Protein AF-A0A925WQV5-F1 (afdb_monomer_lite)

Secondary structure (DSSP, 8-state):
-TTSHHHHHHHHHHHHH----HHHHH-HHHHHHHHHH-GGG-S-----HHHHHHHHTT-TT------SSEEP-----------TT--HHHHHHHHHHHHHHTSHHHHHHHHHTTPPPSS-BTTBSSHHHHHHTGGGT--SS--EEPPPPHHHHHHHHHHHHHHT---------

Structure (mmCIF, N/CA/C/O backbone):
data_AF-A0A925WQV5-F1
#
_entry.id   AF-A0A925WQV5-F1
#
loop_
_atom_site.group_PDB
_atom_site.id
_atom_site.type_symbol
_atom_site.label_atom_id
_atom_site.label_alt_id
_atom_site.label_comp_id
_atom_site.label_asym_id
_atom_site.label_entity_id
_atom_site.label_seq_id
_atom_site.pdbx_PDB_ins_code
_atom_site.Cartn_x
_atom_site.Cartn_y
_atom_site.Cartn_z
_atom_site.occupancy
_atom_site.B_iso_or_equiv
_atom_site.auth_seq_id
_atom_site.auth_comp_id
_atom_site.auth_asym_id
_atom_site.auth_atom_id
_atom_site.pdbx_PDB_model_num
ATOM 1 N N . VAL A 1 1 ? 18.256 -21.318 10.728 1.00 59.94 1 VAL A N 1
ATOM 2 C CA . VAL A 1 1 ? 17.008 -21.565 11.494 1.00 59.94 1 VAL A CA 1
ATOM 3 C C . VAL A 1 1 ? 15.805 -21.731 10.569 1.00 59.94 1 VAL A C 1
ATOM 5 O O . VAL A 1 1 ? 15.177 -22.771 10.662 1.00 59.94 1 VAL A O 1
ATOM 8 N N . ALA A 1 2 ? 15.532 -20.801 9.641 1.00 60.03 2 ALA A N 1
ATOM 9 C CA . ALA A 1 2 ? 14.406 -20.905 8.694 1.00 60.03 2 ALA A CA 1
ATOM 10 C C . ALA A 1 2 ? 14.463 -22.121 7.737 1.00 60.03 2 ALA A C 1
ATOM 12 O O . ALA A 1 2 ? 13.431 -22.643 7.337 1.00 60.03 2 ALA A O 1
ATOM 13 N N . GLU A 1 3 ? 15.658 -22.624 7.415 1.00 68.94 3 GLU A N 1
ATOM 14 C CA . GLU A 1 3 ? 15.822 -23.787 6.526 1.00 68.94 3 GLU A CA 1
ATOM 15 C C . GLU A 1 3 ? 15.801 -25.152 7.235 1.00 68.94 3 GLU A C 1
ATOM 17 O O . GLU A 1 3 ? 15.913 -26.183 6.571 1.00 68.94 3 GLU A O 1
ATOM 22 N N . SER A 1 4 ? 15.667 -25.186 8.566 1.00 81.50 4 SER A N 1
ATOM 23 C CA . SER A 1 4 ? 15.696 -26.447 9.313 1.00 81.50 4 SER A CA 1
ATOM 24 C C . SER A 1 4 ? 14.420 -27.265 9.102 1.00 81.50 4 SER A C 1
ATOM 26 O O . SER A 1 4 ? 13.321 -26.716 8.981 1.00 81.50 4 SER A O 1
ATOM 28 N N . ASP A 1 5 ? 14.545 -28.592 9.137 1.00 82.81 5 ASP A N 1
ATOM 29 C CA . ASP A 1 5 ? 13.391 -29.496 9.044 1.00 82.81 5 ASP A CA 1
ATOM 30 C C . ASP A 1 5 ? 12.378 -29.253 10.169 1.00 82.81 5 ASP A C 1
ATOM 32 O O . ASP A 1 5 ? 11.168 -29.314 9.945 1.00 82.81 5 ASP A O 1
ATOM 36 N N . GLY A 1 6 ? 12.865 -28.898 11.364 1.00 84.56 6 GLY A N 1
ATOM 37 C CA . GLY A 1 6 ? 12.023 -28.545 12.506 1.00 84.56 6 GLY A CA 1
ATOM 38 C C . GLY A 1 6 ? 11.147 -27.320 12.239 1.00 84.56 6 GLY A C 1
ATOM 39 O O . GLY A 1 6 ? 9.940 -27.372 12.467 1.00 84.56 6 GLY A O 1
ATOM 40 N N . PHE A 1 7 ? 11.717 -26.241 11.692 1.00 79.12 7 PHE A N 1
ATOM 41 C CA . PHE A 1 7 ? 10.950 -25.041 11.349 1.00 79.12 7 PHE A CA 1
ATOM 42 C C . PHE A 1 7 ? 9.952 -25.316 10.216 1.00 79.12 7 PHE A C 1
ATOM 44 O O . PHE A 1 7 ? 8.780 -24.959 10.322 1.00 79.12 7 PHE A O 1
ATOM 51 N N . LYS A 1 8 ? 10.376 -26.034 9.169 1.00 79.69 8 LYS A N 1
ATOM 52 C CA . LYS A 1 8 ? 9.501 -26.432 8.052 1.00 79.69 8 LYS A CA 1
ATOM 53 C C . LYS A 1 8 ? 8.336 -27.318 8.503 1.00 79.69 8 LYS A C 1
ATOM 55 O O . LYS A 1 8 ? 7.255 -27.234 7.924 1.00 79.69 8 LYS A O 1
ATOM 60 N N . SER A 1 9 ? 8.549 -28.184 9.494 1.00 83.00 9 SER A N 1
ATOM 61 C CA . SER A 1 9 ? 7.501 -29.025 10.085 1.00 83.00 9 SER A CA 1
ATOM 62 C C . SER A 1 9 ? 6.510 -28.196 10.907 1.00 83.00 9 SER A C 1
ATOM 64 O O . SER A 1 9 ? 5.305 -28.299 10.696 1.00 83.00 9 SER A O 1
ATOM 66 N N . PHE A 1 10 ? 7.014 -27.302 11.765 1.00 85.12 10 PHE A N 1
ATOM 67 C CA . PHE A 1 10 ? 6.186 -26.380 12.548 1.00 85.12 10 PHE A CA 1
ATOM 68 C C . PHE A 1 10 ? 5.283 -25.515 11.659 1.00 85.12 10 PHE A C 1
ATOM 70 O O . PHE A 1 10 ? 4.081 -25.423 11.887 1.00 85.12 10 PHE A O 1
ATOM 77 N N . VAL A 1 11 ? 5.851 -24.918 10.611 1.00 82.62 11 VAL A N 1
ATOM 78 C CA . VAL A 1 11 ? 5.109 -24.064 9.679 1.00 82.62 11 VAL A CA 1
ATOM 79 C C . VAL A 1 11 ? 4.045 -24.855 8.908 1.00 82.62 11 VAL A C 1
ATOM 81 O O . VAL A 1 11 ? 2.937 -24.358 8.715 1.00 82.62 11 VAL A O 1
ATOM 84 N N . ARG A 1 12 ? 4.346 -26.095 8.499 1.00 82.94 12 ARG A N 1
ATOM 85 C CA . ARG A 1 12 ? 3.361 -26.999 7.883 1.00 82.94 12 ARG A CA 1
ATOM 86 C C . ARG A 1 12 ? 2.196 -27.290 8.822 1.00 82.94 12 ARG A C 1
ATOM 88 O O . ARG A 1 12 ? 1.050 -27.118 8.419 1.00 82.94 12 ARG A O 1
ATOM 95 N N . ASP A 1 13 ? 2.489 -27.696 10.055 1.00 84.56 13 ASP A N 1
ATOM 96 C CA . ASP A 1 13 ? 1.472 -27.968 11.075 1.00 84.56 13 ASP A CA 1
ATOM 97 C C . ASP A 1 13 ? 0.595 -26.733 11.330 1.00 84.56 13 ASP A C 1
ATOM 99 O O . ASP A 1 13 ? -0.631 -26.828 11.269 1.00 84.56 13 ASP A O 1
ATOM 103 N N . LEU A 1 14 ?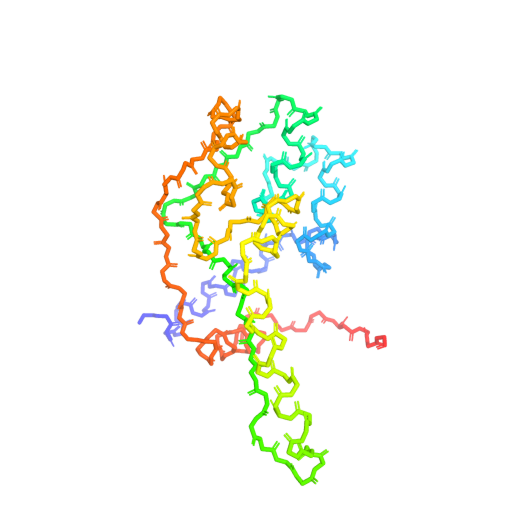 1.205 -25.554 11.492 1.00 83.12 14 LEU A N 1
ATOM 104 C CA . LEU A 1 14 ? 0.477 -24.293 11.622 1.00 83.12 14 LEU A CA 1
ATOM 105 C C . LEU A 1 14 ? -0.444 -24.046 10.420 1.00 83.12 14 LEU A C 1
ATOM 107 O O . LEU A 1 14 ? -1.623 -23.767 10.607 1.00 83.12 14 LEU A O 1
ATOM 111 N N . ASN A 1 15 ? 0.063 -24.195 9.194 1.00 80.69 15 ASN A N 1
ATOM 112 C CA . ASN A 1 15 ? -0.709 -23.957 7.976 1.00 80.69 15 ASN A CA 1
ATOM 113 C C . ASN A 1 15 ? -1.943 -24.872 7.866 1.00 80.69 15 ASN A C 1
ATOM 115 O O . ASN A 1 15 ? -2.982 -24.421 7.396 1.00 80.69 15 ASN A O 1
ATOM 119 N N . THR A 1 16 ? -1.878 -26.121 8.346 1.00 79.62 16 THR A N 1
ATOM 120 C CA . THR A 1 16 ? -3.061 -27.010 8.379 1.00 79.62 16 THR A CA 1
ATOM 121 C C . THR A 1 16 ? -4.154 -26.553 9.347 1.00 79.62 16 THR A C 1
ATOM 123 O O . THR A 1 16 ? -5.307 -26.952 9.202 1.00 79.62 16 THR A O 1
ATOM 126 N N . LYS A 1 17 ? -3.806 -25.706 10.319 1.00 82.31 17 LYS A N 1
ATOM 127 C CA . LYS A 1 17 ? -4.727 -25.155 11.322 1.00 82.31 17 LYS A CA 1
ATOM 128 C C . LYS A 1 17 ? -5.297 -23.798 10.908 1.00 82.31 17 LYS A C 1
ATOM 130 O O . LYS A 1 17 ? -6.223 -23.311 11.551 1.00 82.31 17 LYS A O 1
ATOM 135 N N . LEU A 1 18 ? -4.764 -23.186 9.847 1.00 80.06 18 LEU A N 1
ATOM 136 C CA . LEU A 1 18 ? -5.262 -21.921 9.315 1.00 80.06 18 LEU A CA 1
ATOM 137 C C . LEU A 1 18 ? -6.479 -22.165 8.419 1.00 80.06 18 LEU A C 1
ATOM 139 O O . LEU A 1 18 ? -6.404 -22.848 7.396 1.00 80.06 18 LEU A O 1
ATOM 143 N N . VAL A 1 19 ? -7.606 -21.555 8.781 1.00 77.56 19 VAL A N 1
ATOM 144 C CA . VAL A 1 19 ? -8.801 -21.523 7.936 1.00 77.56 19 VAL A CA 1
ATOM 145 C C . VAL A 1 19 ? -8.753 -20.260 7.088 1.00 77.56 19 VAL A C 1
ATOM 147 O O . VAL A 1 19 ? -8.958 -19.153 7.574 1.00 77.56 19 VAL A O 1
ATOM 150 N N . TYR A 1 20 ? -8.476 -20.437 5.800 1.00 76.38 20 TYR A N 1
ATOM 151 C CA . TYR A 1 20 ? -8.503 -19.343 4.834 1.00 76.38 20 TYR A CA 1
ATOM 152 C C . TYR A 1 20 ? -9.918 -19.142 4.305 1.00 76.38 20 TYR A C 1
ATOM 154 O O . TYR A 1 20 ? -10.404 -19.990 3.549 1.00 76.38 20 TYR A O 1
ATOM 162 N N . ASP A 1 21 ? -10.538 -18.018 4.660 1.00 82.12 21 ASP A N 1
ATOM 163 C CA . ASP A 1 21 ? -11.787 -17.562 4.051 1.00 82.12 21 ASP A CA 1
ATOM 164 C C . ASP A 1 21 ? -11.601 -17.311 2.544 1.00 82.12 21 ASP A C 1
ATOM 166 O O . ASP A 1 21 ? -10.526 -16.911 2.093 1.00 82.12 21 ASP A O 1
ATOM 170 N N . GLU A 1 22 ? -12.641 -17.533 1.748 1.00 85.69 22 GLU A N 1
ATOM 171 C CA . GLU A 1 22 ? -12.571 -17.482 0.284 1.00 85.69 22 GLU A CA 1
ATOM 172 C C . GLU A 1 22 ? -12.067 -16.129 -0.270 1.00 85.69 22 GLU A C 1
ATOM 174 O O . GLU A 1 22 ? -11.188 -16.137 -1.134 1.00 85.69 22 GLU A O 1
ATOM 179 N N . PRO A 1 23 ? -12.504 -14.957 0.238 1.00 86.81 23 PRO A N 1
ATOM 180 C CA . PRO A 1 23 ? -11.955 -13.664 -0.168 1.00 86.81 23 PRO A CA 1
ATOM 181 C C . PRO A 1 23 ? -10.451 -13.539 0.105 1.00 86.81 23 PRO A C 1
ATOM 183 O O . PRO A 1 23 ? -9.720 -13.012 -0.731 1.00 86.81 23 PRO A O 1
ATOM 186 N N . SER A 1 24 ? -9.958 -14.089 1.224 1.00 82.31 24 SER A N 1
ATOM 187 C CA . SER A 1 24 ? -8.526 -14.051 1.563 1.00 82.31 24 SER A CA 1
ATOM 188 C C . SER A 1 24 ? -7.658 -14.823 0.561 1.00 82.31 24 SER A C 1
ATOM 190 O O . SER A 1 24 ? -6.502 -14.468 0.345 1.00 82.31 24 SER A O 1
ATOM 192 N N . ARG A 1 25 ? -8.228 -15.837 -0.107 1.00 81.88 25 ARG A N 1
ATOM 193 C CA . ARG A 1 25 ? -7.546 -16.632 -1.142 1.00 81.88 25 ARG A CA 1
ATOM 194 C C . ARG A 1 25 ? -7.469 -15.923 -2.491 1.00 81.88 25 ARG A C 1
ATOM 196 O O . ARG A 1 25 ? -6.573 -16.228 -3.272 1.00 81.88 25 ARG A O 1
ATOM 203 N N . LYS A 1 26 ? -8.395 -15.000 -2.768 1.00 82.50 26 LYS A N 1
ATOM 204 C CA . LYS A 1 26 ? -8.452 -14.232 -4.024 1.00 82.50 26 LYS A CA 1
ATOM 205 C C . LYS A 1 26 ? -7.583 -12.975 -3.997 1.00 82.50 26 LYS A C 1
ATOM 207 O O . LYS A 1 26 ? -7.190 -12.479 -5.048 1.00 82.50 26 LYS A O 1
ATOM 212 N N . GLY A 1 27 ? -7.226 -12.504 -2.803 1.00 82.25 27 GLY A N 1
ATOM 213 C CA . GLY A 1 27 ? -6.259 -11.431 -2.592 1.00 82.25 27 GLY A CA 1
ATOM 214 C C . GLY A 1 27 ? -6.781 -10.318 -1.688 1.00 82.25 27 GLY A C 1
ATOM 215 O O . GLY A 1 27 ? -7.938 -10.306 -1.267 1.00 82.25 27 GLY A O 1
ATOM 216 N N . SER A 1 28 ? -5.911 -9.348 -1.395 1.00 84.12 28 SER A N 1
ATOM 217 C CA . SER A 1 28 ? -6.200 -8.265 -0.442 1.00 84.12 28 SER A CA 1
ATOM 218 C C . SER A 1 28 ? -7.391 -7.396 -0.856 1.00 84.12 28 SER A C 1
ATOM 220 O O . SER A 1 28 ? -8.155 -6.965 0.002 1.00 84.12 28 SER A O 1
ATOM 222 N N . SER A 1 29 ? -7.602 -7.164 -2.157 1.00 87.81 29 SER A N 1
ATOM 223 C CA . SER A 1 29 ? -8.736 -6.367 -2.643 1.00 87.81 29 SER A CA 1
ATOM 224 C C . SER A 1 29 ? -10.090 -7.034 -2.395 1.00 87.81 29 SER A C 1
ATOM 226 O O . SER A 1 29 ? -11.045 -6.341 -2.047 1.00 87.81 29 SER A O 1
ATOM 228 N N . ASP A 1 30 ? -10.191 -8.353 -2.558 1.00 90.50 30 ASP A N 1
ATOM 229 C CA . ASP A 1 30 ? -11.444 -9.073 -2.314 1.00 90.50 30 ASP A CA 1
ATOM 230 C C . ASP A 1 30 ? -11.696 -9.260 -0.820 1.00 90.50 30 ASP A C 1
ATOM 232 O O . ASP A 1 30 ? -12.827 -9.072 -0.373 1.00 90.50 30 ASP A O 1
ATOM 236 N N . LEU A 1 31 ? -10.645 -9.523 -0.033 1.00 92.31 31 LEU A N 1
ATOM 237 C CA . LEU A 1 31 ? -10.731 -9.506 1.428 1.00 92.31 31 LEU A CA 1
ATOM 238 C C . LEU A 1 31 ? -11.226 -8.150 1.949 1.00 92.31 31 LEU A C 1
ATOM 240 O O . LEU A 1 31 ? -12.130 -8.105 2.777 1.00 92.31 31 LEU A O 1
ATOM 244 N N . PHE A 1 32 ? -10.694 -7.046 1.421 1.00 94.56 32 PHE A N 1
ATOM 245 C CA . PHE A 1 32 ? -11.131 -5.699 1.781 1.00 94.56 32 PHE A CA 1
ATOM 246 C C . PHE A 1 32 ? -12.607 -5.445 1.441 1.00 94.56 32 PHE A C 1
ATOM 248 O O . PHE A 1 32 ? -13.348 -4.926 2.272 1.00 94.56 32 PHE A O 1
ATOM 255 N N . LYS A 1 33 ? -13.070 -5.845 0.248 1.00 93.94 33 LYS A N 1
ATOM 256 C CA . LYS A 1 33 ? -14.491 -5.720 -0.125 1.00 93.94 33 LYS A CA 1
ATOM 257 C C . LYS A 1 33 ? -15.396 -6.551 0.784 1.00 93.94 33 LYS A C 1
ATOM 259 O O . LYS A 1 33 ? -16.449 -6.065 1.182 1.00 93.94 33 LYS A O 1
ATOM 264 N N . ALA A 1 34 ? -14.990 -7.779 1.107 1.00 93.69 34 ALA A N 1
ATOM 265 C CA . ALA A 1 34 ? -15.741 -8.653 2.001 1.00 93.69 34 ALA A CA 1
ATOM 266 C C . ALA A 1 34 ? -15.823 -8.073 3.420 1.00 93.69 34 ALA A C 1
ATOM 268 O O . ALA A 1 34 ? -16.902 -8.052 4.003 1.00 93.69 34 ALA A O 1
ATOM 269 N N . PHE A 1 35 ? -14.716 -7.523 3.926 1.00 93.94 35 PHE A N 1
ATOM 270 C CA . PHE A 1 35 ? -14.678 -6.820 5.206 1.00 93.94 35 PHE A CA 1
ATOM 271 C C . PHE A 1 35 ? -15.635 -5.628 5.242 1.00 93.94 35 PHE A C 1
ATOM 273 O O . PHE A 1 35 ? -16.393 -5.483 6.189 1.00 93.94 35 PHE A O 1
ATOM 280 N N . LEU A 1 36 ? -15.654 -4.792 4.201 1.00 93.31 36 LEU A N 1
ATOM 281 C CA . LEU A 1 36 ? -16.574 -3.651 4.161 1.00 93.31 36 LEU A CA 1
ATOM 282 C C . LEU A 1 36 ? -18.048 -4.057 4.048 1.00 93.31 36 LEU A C 1
ATOM 284 O O . LEU A 1 36 ? -18.914 -3.287 4.458 1.00 93.31 36 LEU A O 1
ATOM 288 N N . ALA A 1 37 ? -18.339 -5.226 3.475 1.00 93.44 37 ALA A N 1
ATOM 289 C CA . ALA A 1 37 ? -19.700 -5.739 3.372 1.00 93.44 37 ALA A CA 1
ATOM 290 C C . ALA A 1 37 ? -20.222 -6.289 4.711 1.00 93.44 37 ALA A C 1
ATOM 292 O O . ALA A 1 37 ? -21.414 -6.168 4.984 1.00 93.44 37 ALA A O 1
ATOM 293 N N . ASP A 1 38 ? -19.345 -6.874 5.531 1.00 91.62 38 ASP A N 1
ATOM 294 C CA . ASP A 1 38 ? -19.676 -7.399 6.859 1.00 91.62 38 ASP A CA 1
ATOM 295 C C . ASP A 1 38 ? -18.467 -7.295 7.814 1.00 91.62 38 ASP A C 1
ATOM 297 O O . ASP A 1 38 ? -17.706 -8.258 7.967 1.00 91.62 38 ASP A O 1
ATOM 301 N N . PRO A 1 39 ? -18.263 -6.132 8.467 1.00 87.44 39 PRO A N 1
ATOM 302 C CA . PRO A 1 39 ? -17.120 -5.927 9.355 1.00 87.44 39 PRO A CA 1
ATOM 303 C C . PRO A 1 39 ? -17.123 -6.858 10.571 1.00 87.44 39 PRO A C 1
ATOM 305 O O . PRO A 1 39 ? -16.060 -7.233 11.049 1.00 87.44 39 PRO A O 1
ATOM 308 N N . ASN A 1 40 ? -18.300 -7.284 11.044 1.00 88.12 40 ASN A N 1
ATOM 309 C CA . ASN A 1 40 ? -18.432 -8.147 12.226 1.00 88.12 40 ASN A CA 1
ATOM 310 C C . ASN A 1 40 ? -17.902 -9.566 11.992 1.00 88.12 40 ASN A C 1
ATOM 312 O O . ASN A 1 40 ? -17.693 -10.316 12.944 1.00 88.12 40 ASN A O 1
ATOM 316 N N . ARG A 1 41 ? -17.703 -9.953 10.729 1.00 88.38 41 ARG A N 1
ATOM 317 C CA . ARG A 1 41 ? -17.161 -11.259 10.360 1.00 88.38 41 ARG A CA 1
ATOM 318 C C . ARG A 1 41 ? -15.660 -11.386 10.632 1.00 88.38 41 ARG A C 1
ATOM 320 O O . ARG A 1 41 ? -15.161 -12.509 10.71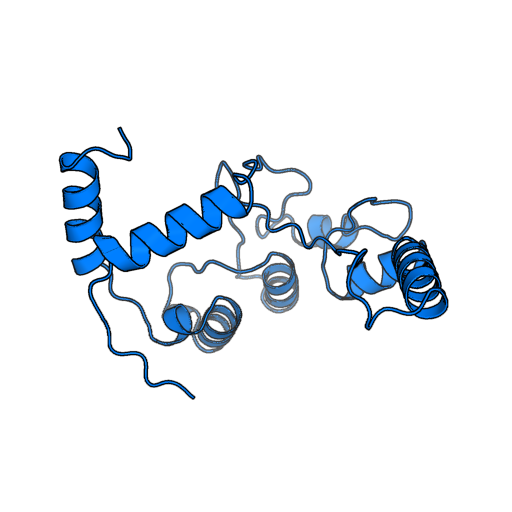2 1.00 88.38 41 ARG A O 1
ATOM 327 N N . TYR A 1 42 ? -14.942 -10.271 10.741 1.00 88.31 42 TYR A N 1
ATOM 328 C CA . TYR A 1 42 ? -13.489 -10.259 10.866 1.00 88.31 42 TYR A CA 1
ATOM 329 C C . TYR A 1 42 ? -13.064 -9.364 12.030 1.00 88.31 42 TYR A C 1
ATOM 331 O O . TYR A 1 42 ? -13.428 -8.194 12.069 1.00 88.31 42 TYR A O 1
ATOM 339 N N . ASP A 1 43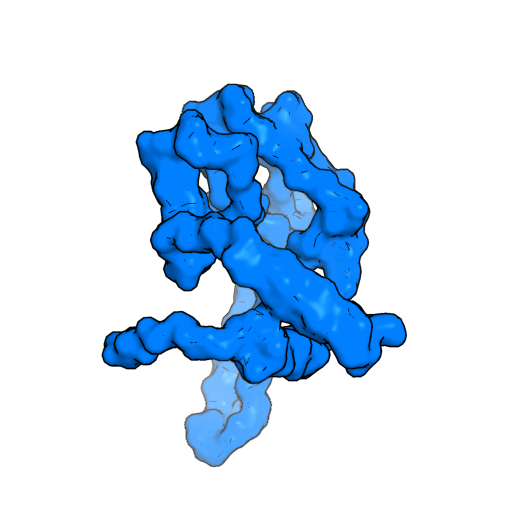 ? -12.213 -9.866 12.925 1.00 88.00 43 ASP A N 1
ATOM 340 C CA . ASP A 1 43 ? -11.620 -9.021 13.972 1.00 88.00 43 ASP A CA 1
ATOM 341 C C . ASP A 1 43 ? -10.671 -7.967 13.372 1.00 88.00 43 ASP A C 1
ATOM 343 O O . ASP A 1 43 ? -10.627 -6.816 13.802 1.00 88.00 43 ASP A O 1
ATOM 347 N N . PHE A 1 44 ? -9.895 -8.369 12.362 1.00 91.00 44 PHE A N 1
ATOM 348 C CA . PHE A 1 44 ? -9.014 -7.504 11.583 1.00 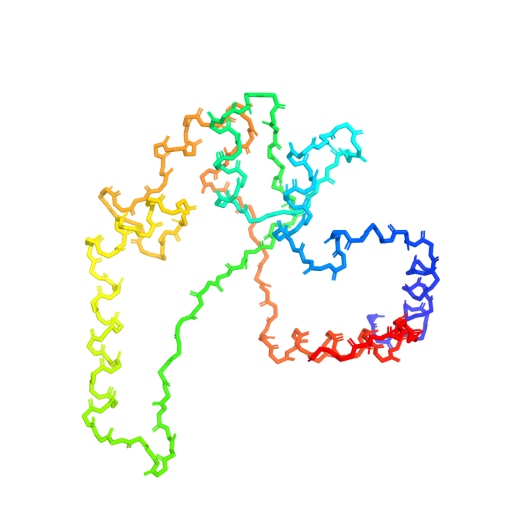91.00 44 PHE A CA 1
ATOM 349 C C . PHE A 1 44 ? -8.716 -8.129 10.217 1.00 91.00 44 PHE A C 1
ATOM 351 O O . PHE A 1 44 ? -8.810 -9.342 10.025 1.00 91.00 44 PHE A O 1
ATOM 358 N N . ILE A 1 45 ? -8.297 -7.293 9.268 1.00 92.81 45 ILE A N 1
ATOM 359 C CA . ILE A 1 45 ? -7.799 -7.720 7.958 1.00 92.81 45 ILE A CA 1
ATOM 360 C C . ILE A 1 45 ? -6.484 -7.017 7.629 1.00 92.81 45 ILE A C 1
ATOM 362 O O . ILE A 1 45 ? -6.169 -5.963 8.180 1.00 92.81 45 ILE A O 1
ATOM 366 N N . THR A 1 46 ? -5.733 -7.570 6.679 1.00 90.81 46 THR A N 1
ATOM 367 C CA . THR A 1 46 ? -4.634 -6.854 6.029 1.00 90.81 46 THR A CA 1
ATOM 368 C C . THR A 1 46 ? -5.139 -6.193 4.748 1.00 90.81 46 THR A C 1
ATOM 370 O O . THR A 1 46 ? -5.866 -6.791 3.955 1.00 90.81 46 THR A O 1
ATOM 373 N N . THR A 1 47 ? -4.767 -4.934 4.533 1.00 92.50 47 THR A N 1
ATOM 374 C CA . THR A 1 47 ? -5.115 -4.172 3.327 1.00 92.50 47 THR A CA 1
ATOM 375 C C . THR A 1 47 ? -4.048 -3.115 3.050 1.00 92.50 47 THR A C 1
ATOM 377 O O . THR A 1 47 ? -3.234 -2.800 3.917 1.00 92.50 47 THR A O 1
ATOM 380 N N . TYR A 1 48 ? -4.050 -2.560 1.840 1.00 92.56 48 TYR A N 1
ATOM 381 C CA . TYR A 1 48 ? -3.234 -1.395 1.510 1.00 92.56 48 TYR A CA 1
ATOM 382 C C . TYR A 1 48 ? -3.735 -0.145 2.247 1.00 92.56 48 TYR A C 1
ATOM 384 O O . TYR A 1 48 ? -4.942 0.045 2.414 1.00 92.56 48 TYR A O 1
ATOM 392 N N . GLU A 1 49 ? -2.807 0.736 2.631 1.00 93.06 49 GLU A N 1
ATOM 393 C CA . GLU A 1 49 ? -3.114 1.993 3.329 1.00 93.06 49 GLU A CA 1
ATOM 394 C C . GLU A 1 49 ? -4.092 2.868 2.530 1.00 93.06 49 GLU A C 1
ATOM 396 O O . GLU A 1 49 ? -5.021 3.424 3.105 1.00 93.06 49 GLU A O 1
ATOM 401 N N . SER A 1 50 ? -3.961 2.913 1.201 1.00 93.62 50 SER A N 1
ATOM 402 C CA . SER A 1 50 ? -4.860 3.675 0.324 1.00 93.62 50 SER A CA 1
ATOM 403 C C . SER A 1 50 ? -6.328 3.252 0.462 1.00 93.62 50 SER A C 1
ATOM 405 O O . SER A 1 50 ? -7.221 4.097 0.567 1.00 93.62 50 SER A O 1
ATOM 407 N N . ASN A 1 51 ? -6.582 1.942 0.535 1.00 95.00 51 ASN A N 1
ATOM 408 C CA . ASN A 1 51 ? -7.910 1.384 0.784 1.00 95.00 51 ASN A CA 1
ATOM 409 C C . ASN A 1 51 ? -8.389 1.695 2.206 1.00 95.00 51 ASN A C 1
ATOM 411 O O . ASN A 1 51 ? -9.549 2.062 2.394 1.00 95.00 51 ASN A O 1
ATOM 415 N N . ALA A 1 52 ? -7.502 1.570 3.197 1.00 94.94 52 ALA A N 1
ATOM 416 C CA . ALA A 1 52 ? -7.830 1.851 4.589 1.00 94.94 52 ALA A CA 1
ATOM 417 C C . ALA A 1 52 ? -8.224 3.321 4.799 1.00 94.94 52 ALA A C 1
ATOM 419 O O . ALA A 1 52 ? -9.251 3.575 5.419 1.00 94.94 52 ALA A O 1
ATOM 420 N N . ILE A 1 53 ? -7.474 4.277 4.230 1.00 95.69 53 ILE A N 1
ATOM 421 C CA . ILE A 1 53 ? -7.810 5.712 4.263 1.00 95.69 53 ILE A CA 1
ATOM 422 C C . ILE A 1 53 ? -9.209 5.918 3.669 1.00 95.69 53 ILE A C 1
ATOM 424 O O . ILE A 1 53 ? -10.070 6.514 4.307 1.00 95.69 53 ILE A O 1
ATOM 428 N N . GLY A 1 54 ? -9.475 5.362 2.481 1.00 95.06 54 GLY A N 1
ATOM 429 C CA . GLY A 1 54 ? -10.770 5.530 1.814 1.00 95.06 54 GLY A CA 1
ATOM 430 C C . GLY A 1 54 ? -11.960 4.905 2.553 1.00 95.06 54 GLY A C 1
ATOM 431 O O . GLY A 1 54 ? -13.091 5.363 2.381 1.00 95.06 54 GLY A O 1
ATOM 432 N N . ALA A 1 55 ? -11.727 3.866 3.359 1.00 95.19 55 ALA A N 1
ATOM 433 C CA . ALA A 1 55 ? -12.739 3.284 4.237 1.00 95.19 55 ALA A CA 1
ATOM 434 C C . ALA A 1 55 ? -12.937 4.115 5.512 1.00 95.19 55 ALA A C 1
ATOM 436 O O . ALA A 1 55 ? -14.073 4.412 5.876 1.00 95.19 55 ALA A O 1
ATOM 437 N N . ALA A 1 56 ? -11.844 4.527 6.154 1.00 95.25 56 ALA A N 1
ATOM 438 C CA . ALA A 1 56 ? -11.839 5.312 7.384 1.00 95.25 56 ALA A CA 1
ATOM 439 C C . ALA A 1 56 ? -12.496 6.691 7.208 1.00 95.25 56 ALA A C 1
ATOM 441 O O . ALA A 1 56 ? -13.247 7.121 8.078 1.00 95.25 56 ALA A O 1
ATOM 442 N N . GLU A 1 57 ? -12.311 7.331 6.047 1.00 94.69 57 GLU A N 1
ATOM 443 C CA . GLU A 1 57 ? -13.003 8.576 5.666 1.00 94.69 57 GLU A CA 1
ATOM 444 C C . GLU A 1 57 ? -14.536 8.447 5.686 1.00 94.69 57 GLU A C 1
ATOM 446 O O . GLU A 1 57 ? -15.240 9.442 5.848 1.00 94.69 57 GLU A O 1
ATOM 451 N N . LYS A 1 58 ? -15.063 7.233 5.490 1.00 94.38 58 LYS A N 1
ATOM 452 C CA . LYS A 1 58 ? -16.506 6.950 5.418 1.00 94.38 58 LYS A CA 1
ATOM 453 C C . LYS A 1 58 ? -17.055 6.323 6.691 1.00 94.38 58 LYS A C 1
ATOM 455 O O . LYS A 1 58 ? -18.259 6.394 6.920 1.00 94.38 58 LYS A O 1
ATOM 460 N N . ASN A 1 59 ? -16.198 5.684 7.482 1.00 93.38 59 ASN A N 1
ATOM 461 C CA . ASN A 1 59 ? -16.573 5.026 8.719 1.00 93.38 59 ASN A CA 1
ATOM 462 C C . ASN A 1 59 ? -15.573 5.384 9.837 1.00 93.38 59 ASN A C 1
ATOM 464 O O . ASN A 1 59 ? -14.465 4.836 9.855 1.00 93.38 59 ASN A O 1
ATOM 468 N N . PRO A 1 60 ? -15.961 6.261 10.785 1.00 92.25 60 PRO A N 1
ATOM 469 C CA . PRO A 1 60 ? -15.092 6.696 11.876 1.00 92.25 60 PRO A CA 1
ATOM 470 C C . PRO A 1 60 ? -14.816 5.604 12.923 1.00 92.25 60 PRO A C 1
ATOM 472 O O . PRO A 1 60 ? -13.922 5.779 13.746 1.00 92.25 60 PRO A O 1
ATOM 475 N N . GLU A 1 61 ? -15.553 4.489 12.908 1.00 92.00 61 GLU A N 1
ATOM 476 C CA . GLU A 1 61 ? -15.355 3.368 13.840 1.00 92.00 61 GLU A CA 1
ATOM 477 C C . GLU A 1 61 ? -14.223 2.430 13.404 1.00 92.00 61 GLU A C 1
ATOM 479 O O . GLU A 1 61 ? -13.762 1.600 14.187 1.00 92.00 61 GLU A O 1
ATOM 484 N N . LEU A 1 62 ? -13.751 2.554 12.160 1.00 93.56 62 LEU A N 1
ATOM 485 C CA . LEU A 1 62 ? -12.618 1.772 11.684 1.00 93.56 62 LEU A CA 1
ATOM 486 C C . LEU A 1 62 ? -11.313 2.320 12.251 1.00 93.56 62 LEU A C 1
ATOM 488 O O . LEU A 1 62 ? -11.065 3.526 12.214 1.00 93.56 62 LEU A O 1
ATOM 492 N N . ALA A 1 63 ? -10.452 1.408 12.692 1.00 95.06 63 ALA A N 1
ATOM 493 C CA . ALA A 1 63 ? -9.101 1.702 13.136 1.00 95.06 63 ALA A CA 1
ATOM 494 C C . ALA A 1 63 ? -8.069 1.040 12.217 1.00 95.06 63 ALA A C 1
ATOM 496 O O . ALA A 1 63 ? -8.296 -0.032 11.655 1.00 95.06 63 ALA A O 1
ATOM 497 N N . VAL A 1 64 ? -6.907 1.676 12.101 1.00 95.62 64 VAL A N 1
ATOM 498 C CA . VAL A 1 64 ? -5.721 1.139 11.445 1.00 95.62 64 VAL A CA 1
ATOM 499 C C . VAL A 1 64 ? -4.650 0.869 12.484 1.00 95.62 64 VAL A C 1
ATOM 501 O O . VAL A 1 64 ? -4.359 1.693 13.350 1.00 95.62 64 VAL A O 1
ATOM 504 N N . ILE A 1 65 ? -4.036 -0.301 12.361 1.00 94.44 65 ILE A N 1
ATOM 505 C CA . ILE A 1 65 ? -2.896 -0.716 13.165 1.00 94.44 65 ILE A CA 1
ATOM 506 C C . ILE A 1 65 ? -1.712 -0.864 12.214 1.00 94.44 65 ILE A C 1
ATOM 508 O O . ILE A 1 65 ? -1.807 -1.578 11.219 1.00 94.44 65 ILE A O 1
ATOM 512 N N . TYR A 1 66 ? -0.601 -0.205 12.542 1.00 93.38 66 TYR A N 1
ATOM 513 C CA . TYR A 1 66 ? 0.698 -0.404 11.898 1.00 93.38 66 TYR A CA 1
ATOM 514 C C . TYR A 1 66 ? 1.498 -1.379 12.768 1.00 93.38 66 TYR A C 1
ATOM 516 O O . TYR A 1 66 ? 1.961 -0.979 13.841 1.00 93.38 66 TYR A O 1
ATOM 524 N N . PRO A 1 67 ? 1.645 -2.661 12.378 1.00 90.31 67 PRO A N 1
ATOM 525 C CA . PRO A 1 67 ? 2.496 -3.592 13.109 1.00 90.31 67 PRO A CA 1
ATOM 526 C C . PRO A 1 67 ? 3.933 -3.066 13.163 1.00 90.31 67 PRO A C 1
ATOM 528 O O . PRO A 1 67 ? 4.371 -2.358 12.258 1.00 90.31 67 PRO A O 1
ATOM 531 N N . MET A 1 68 ? 4.690 -3.416 14.202 1.00 87.50 68 MET A N 1
ATOM 532 C CA . MET A 1 68 ? 6.114 -3.082 14.278 1.00 87.50 68 MET A CA 1
ATOM 533 C C . MET A 1 68 ? 6.958 -4.343 14.026 1.00 87.50 68 MET A C 1
ATOM 535 O O . MET A 1 68 ? 7.002 -5.203 14.908 1.00 87.50 68 MET A O 1
ATOM 539 N N . PRO A 1 69 ? 7.632 -4.475 12.866 1.00 87.88 69 PRO A N 1
ATOM 540 C CA . PRO A 1 69 ? 7.657 -3.534 11.741 1.00 87.88 69 PRO A CA 1
ATOM 541 C C . PRO A 1 69 ? 6.487 -3.720 10.750 1.00 87.88 69 PRO A C 1
ATOM 543 O O . PRO A 1 69 ? 5.916 -4.804 10.622 1.00 87.88 69 PRO A O 1
ATOM 546 N N . THR A 1 70 ? 6.152 -2.657 10.016 1.00 89.44 70 THR A N 1
ATOM 547 C CA . THR A 1 70 ? 5.125 -2.634 8.966 1.00 89.44 70 THR A CA 1
ATOM 548 C C . THR A 1 70 ? 5.760 -2.981 7.624 1.00 89.44 70 THR A C 1
ATOM 550 O O . THR A 1 70 ? 6.762 -2.385 7.229 1.00 89.44 70 THR A O 1
ATOM 553 N N . ALA A 1 71 ? 5.167 -3.923 6.893 1.00 86.12 71 ALA A N 1
ATOM 554 C CA . ALA A 1 71 ? 5.582 -4.225 5.527 1.00 86.12 71 ALA A CA 1
ATOM 555 C C . ALA A 1 71 ? 5.146 -3.103 4.575 1.00 86.12 71 ALA A C 1
ATOM 557 O O . ALA A 1 71 ? 3.955 -2.810 4.461 1.00 86.12 71 ALA A O 1
ATOM 558 N N . VAL A 1 72 ? 6.106 -2.492 3.879 1.00 83.25 72 VAL A N 1
ATOM 559 C CA . VAL A 1 72 ? 5.839 -1.452 2.879 1.00 83.25 72 VAL A CA 1
ATOM 560 C C . VAL A 1 72 ? 5.865 -2.079 1.492 1.00 83.25 72 VAL A C 1
ATOM 562 O O . VAL A 1 72 ? 6.876 -2.629 1.067 1.00 83.25 72 VAL A O 1
ATOM 565 N N . ALA A 1 73 ? 4.739 -2.005 0.786 1.00 78.75 73 ALA A N 1
ATOM 566 C CA . ALA A 1 73 ? 4.649 -2.427 -0.606 1.00 78.75 73 ALA A CA 1
ATOM 567 C C . ALA A 1 73 ? 4.946 -1.236 -1.524 1.00 78.75 73 ALA A C 1
ATOM 569 O O . ALA A 1 73 ? 4.036 -0.496 -1.906 1.00 78.75 73 ALA A O 1
ATOM 570 N N . GLU A 1 74 ? 6.219 -1.044 -1.862 1.00 77.31 74 GLU A N 1
ATOM 571 C CA . GLU A 1 74 ? 6.626 -0.031 -2.835 1.00 77.31 74 GLU A CA 1
ATOM 572 C C . GLU A 1 74 ? 6.260 -0.470 -4.258 1.00 77.31 74 GLU A C 1
ATOM 574 O O . GLU A 1 74 ? 6.518 -1.602 -4.673 1.00 77.31 74 GLU A O 1
ATOM 579 N N . GLN A 1 75 ? 5.635 0.435 -5.011 1.00 76.62 75 GLN A N 1
ATOM 580 C CA . GLN A 1 75 ? 5.278 0.211 -6.409 1.00 76.62 75 GLN A CA 1
ATOM 581 C C . GLN A 1 75 ? 6.379 0.805 -7.288 1.00 76.62 75 GLN A C 1
ATOM 583 O O . GLN A 1 75 ? 6.419 2.013 -7.519 1.00 76.62 75 GLN A O 1
ATOM 588 N N . SER A 1 76 ? 7.304 -0.038 -7.744 1.00 74.75 76 SER A N 1
ATOM 589 C CA . SER A 1 76 ? 8.374 0.372 -8.656 1.00 74.75 76 SER A CA 1
ATOM 590 C C . SER A 1 76 ? 7.910 0.310 -10.111 1.00 74.75 76 SER A C 1
ATOM 592 O O . SER A 1 76 ? 7.149 -0.577 -10.496 1.00 74.75 76 SER A O 1
ATOM 594 N N . VAL A 1 77 ? 8.422 1.217 -10.944 1.00 81.12 77 VAL A N 1
ATOM 595 C CA . VAL A 1 77 ? 8.260 1.150 -12.403 1.00 81.12 77 VAL A CA 1
ATOM 596 C C . VAL A 1 77 ? 9.584 0.718 -13.024 1.00 81.12 77 VAL A C 1
ATOM 598 O O . VAL A 1 77 ? 10.646 1.179 -12.608 1.00 81.12 77 VAL A O 1
ATOM 601 N N . VAL A 1 78 ? 9.530 -0.170 -14.017 1.00 82.25 78 VAL A N 1
ATOM 602 C CA . VAL A 1 78 ? 10.713 -0.669 -14.730 1.00 82.25 78 VAL A CA 1
ATOM 603 C C . VAL A 1 78 ? 10.691 -0.229 -16.190 1.00 82.25 78 VAL A C 1
ATOM 605 O O . VAL A 1 78 ? 9.646 -0.251 -16.838 1.00 82.25 78 VAL A O 1
ATOM 608 N N . LEU A 1 79 ? 11.858 0.144 -16.720 1.00 86.44 79 LEU A N 1
ATOM 609 C CA . LEU A 1 79 ? 12.054 0.334 -18.156 1.00 86.44 79 LEU A CA 1
ATOM 610 C C . LEU A 1 79 ? 12.623 -0.933 -18.771 1.00 86.44 79 LEU A C 1
ATOM 612 O O . LEU A 1 79 ? 13.653 -1.447 -18.334 1.00 86.44 79 LEU A O 1
ATOM 616 N N . LEU A 1 80 ? 11.979 -1.400 -19.834 1.00 85.50 80 LEU A N 1
ATOM 617 C CA . LEU A 1 80 ? 12.487 -2.510 -20.623 1.00 85.50 80 LEU A CA 1
ATOM 618 C C . LEU A 1 80 ? 13.640 -2.009 -21.500 1.00 85.50 80 LEU A C 1
ATOM 620 O O . LEU A 1 80 ? 13.474 -1.095 -22.306 1.00 85.50 80 LEU A O 1
ATOM 624 N N . SER A 1 81 ? 14.827 -2.590 -21.323 1.00 75.94 81 SER A N 1
ATOM 625 C CA . SER A 1 81 ? 16.056 -2.133 -21.986 1.00 75.94 81 SER A CA 1
ATOM 626 C C . SER A 1 81 ? 16.482 -2.992 -23.185 1.00 75.94 81 SER A C 1
ATOM 628 O O . SER A 1 81 ? 17.253 -2.517 -24.027 1.00 75.94 81 SER A O 1
ATOM 630 N N . GLY A 1 82 ? 15.962 -4.218 -23.318 1.00 77.06 82 GLY A N 1
ATOM 631 C CA . GLY A 1 82 ? 16.438 -5.213 -24.287 1.00 77.06 82 GLY A CA 1
ATOM 632 C C . GLY A 1 82 ? 15.335 -5.981 -25.018 1.00 77.06 82 GLY A C 1
ATOM 633 O O . GLY A 1 82 ? 14.207 -6.072 -24.544 1.00 77.06 82 GLY A O 1
ATOM 634 N N . GLY A 1 83 ? 15.700 -6.550 -26.168 1.00 81.38 83 GLY A N 1
ATOM 635 C CA . GLY A 1 83 ? 14.818 -7.275 -27.083 1.00 81.38 83 GLY A CA 1
ATOM 636 C C . GLY A 1 83 ? 14.769 -6.612 -28.459 1.00 81.38 83 GLY A C 1
ATOM 637 O O . GLY A 1 83 ? 14.604 -5.397 -28.551 1.00 81.38 83 GLY A O 1
ATOM 638 N N . ASP A 1 84 ? 14.881 -7.411 -29.521 1.00 88.25 84 ASP A N 1
ATOM 639 C CA . ASP A 1 84 ? 14.894 -6.930 -30.918 1.00 88.25 84 ASP A CA 1
ATOM 640 C C . ASP A 1 84 ? 13.565 -6.280 -31.347 1.00 88.25 84 ASP A C 1
ATOM 642 O O . ASP A 1 84 ? 13.476 -5.624 -32.380 1.00 88.25 84 ASP A O 1
ATOM 646 N N . TRP A 1 85 ? 12.523 -6.454 -30.534 1.00 91.25 85 TRP A N 1
ATOM 647 C CA . TRP A 1 85 ? 11.187 -5.900 -30.724 1.00 91.25 85 TRP A CA 1
ATOM 648 C C . TRP A 1 85 ? 11.014 -4.483 -30.147 1.00 91.25 85 TRP A C 1
ATOM 650 O O . TRP A 1 85 ? 9.988 -3.860 -30.407 1.00 91.25 85 TRP A O 1
ATOM 660 N N . LEU A 1 86 ? 11.981 -3.968 -29.371 1.00 93.12 86 LEU A N 1
ATOM 661 C CA . LEU A 1 86 ? 11.944 -2.608 -28.816 1.00 93.12 86 LEU A CA 1
ATOM 662 C C . LEU A 1 86 ? 12.656 -1.621 -29.736 1.00 93.12 86 LEU A C 1
ATOM 664 O O . LEU A 1 86 ? 13.888 -1.625 -29.824 1.00 93.12 86 LEU A O 1
ATOM 668 N N . THR A 1 87 ? 11.896 -0.714 -30.347 1.00 92.88 87 THR A N 1
ATOM 669 C CA . THR A 1 87 ? 12.487 0.349 -31.167 1.00 92.88 87 THR A CA 1
ATOM 670 C C . THR A 1 87 ? 13.164 1.418 -30.295 1.00 92.88 87 THR A C 1
ATOM 672 O O . THR A 1 87 ? 12.800 1.596 -29.124 1.00 92.88 87 THR A O 1
ATOM 675 N N . PRO A 1 88 ? 14.145 2.168 -30.832 1.00 91.69 88 PRO A N 1
ATOM 676 C CA . PRO A 1 88 ? 14.745 3.302 -30.126 1.00 91.69 88 PRO A CA 1
ATOM 677 C C . PRO A 1 88 ? 13.714 4.330 -29.635 1.00 91.69 88 PRO A C 1
ATOM 679 O O . PRO A 1 88 ? 13.826 4.832 -28.518 1.00 91.69 88 PRO A O 1
ATOM 682 N N . GLU A 1 89 ? 12.674 4.597 -30.424 1.00 93.19 89 GLU A N 1
ATOM 683 C CA . GLU A 1 89 ? 11.614 5.558 -30.104 1.00 93.19 89 GLU A CA 1
ATOM 684 C C . GLU A 1 89 ? 10.753 5.079 -28.934 1.00 93.19 89 GLU A C 1
ATOM 686 O O . GLU A 1 89 ? 10.386 5.878 -28.078 1.00 93.19 89 GLU A O 1
ATOM 691 N N . GLN A 1 90 ? 10.465 3.777 -28.844 1.00 93.75 90 GLN A N 1
ATOM 692 C CA . GLN A 1 90 ? 9.735 3.204 -27.709 1.00 93.75 90 GLN A CA 1
ATOM 693 C C . GLN A 1 90 ? 10.547 3.293 -26.414 1.00 93.75 90 GLN A C 1
ATOM 695 O O . GLN A 1 90 ? 9.992 3.597 -25.357 1.00 93.75 90 GLN A O 1
ATOM 700 N N . LYS A 1 91 ? 11.868 3.084 -26.493 1.00 91.25 91 LYS A N 1
ATOM 701 C CA . LYS A 1 91 ? 12.764 3.264 -25.341 1.00 91.25 91 LYS A CA 1
ATOM 702 C C . LYS A 1 91 ? 12.780 4.721 -24.880 1.00 91.25 91 LYS A C 1
ATOM 704 O O . LYS A 1 91 ? 12.630 4.978 -23.686 1.00 91.25 91 LYS A O 1
ATOM 709 N N . ALA A 1 92 ? 12.900 5.662 -25.818 1.00 91.62 92 ALA A N 1
ATOM 710 C CA . ALA A 1 92 ? 12.835 7.092 -25.524 1.00 91.62 92 ALA A CA 1
ATOM 711 C C . ALA A 1 92 ? 11.468 7.490 -24.938 1.00 91.62 92 ALA A C 1
ATOM 713 O O . ALA A 1 92 ? 11.409 8.164 -23.914 1.00 91.62 92 ALA A O 1
ATOM 714 N N . GLY A 1 93 ? 10.368 7.003 -25.516 1.00 94.06 93 GLY A N 1
ATOM 715 C CA . GLY A 1 93 ? 9.014 7.252 -25.023 1.00 94.06 93 GLY A CA 1
ATOM 716 C C . GLY A 1 93 ? 8.785 6.724 -23.605 1.00 94.06 93 GLY A C 1
ATOM 717 O O . GLY A 1 93 ? 8.191 7.418 -22.786 1.00 94.06 93 GLY A O 1
ATOM 718 N N . GLY A 1 94 ? 9.310 5.539 -23.273 1.00 93.19 94 GLY A N 1
ATOM 719 C CA . GLY A 1 94 ? 9.258 5.009 -21.908 1.00 93.19 94 GLY A CA 1
ATOM 720 C C . GLY A 1 94 ? 10.003 5.892 -20.901 1.00 93.19 94 GLY A C 1
ATOM 721 O O . GLY A 1 94 ? 9.496 6.147 -19.810 1.00 93.19 94 GLY A O 1
ATOM 722 N N . GLN A 1 95 ? 11.180 6.404 -21.272 1.00 92.44 95 GLN A N 1
ATOM 723 C CA . GLN A 1 95 ? 11.940 7.338 -20.433 1.00 92.44 95 GLN A CA 1
ATOM 724 C C . GLN A 1 95 ? 11.202 8.663 -20.228 1.00 92.44 95 GLN A C 1
ATOM 726 O O . GLN A 1 95 ? 11.170 9.174 -19.108 1.00 92.44 95 GLN A O 1
ATOM 731 N N . GLU A 1 96 ? 10.594 9.205 -21.283 1.00 94.56 96 GLU A N 1
ATOM 732 C CA . GLU A 1 96 ? 9.783 10.419 -21.175 1.00 94.56 96 GLU A CA 1
ATOM 733 C C . GLU A 1 96 ? 8.543 10.206 -20.312 1.00 94.56 96 GLU A C 1
ATOM 735 O O . GLU A 1 96 ? 8.221 11.042 -19.471 1.00 94.56 96 GLU A O 1
ATOM 740 N N . PHE A 1 97 ? 7.895 9.049 -20.432 1.00 94.06 97 PHE A N 1
ATOM 741 C CA . PHE A 1 97 ? 6.763 8.709 -19.582 1.00 94.06 97 PHE A CA 1
ATOM 742 C C . PHE A 1 97 ? 7.159 8.601 -18.103 1.00 94.06 97 PHE A C 1
ATOM 744 O O . PHE A 1 97 ? 6.454 9.123 -17.243 1.00 94.06 97 PHE A O 1
ATOM 751 N N . LEU A 1 98 ? 8.310 7.998 -17.784 1.00 91.06 98 LEU A N 1
ATOM 752 C CA . LEU A 1 98 ? 8.814 7.990 -16.407 1.00 91.06 98 LEU A CA 1
ATOM 753 C C . LEU A 1 98 ? 9.094 9.391 -15.869 1.00 91.06 98 LEU A C 1
ATOM 755 O O . LEU A 1 98 ? 8.801 9.665 -14.706 1.00 91.06 98 LEU A O 1
ATOM 759 N N . ARG A 1 99 ? 9.657 10.271 -16.702 1.00 91.12 99 ARG A N 1
ATOM 760 C CA . AR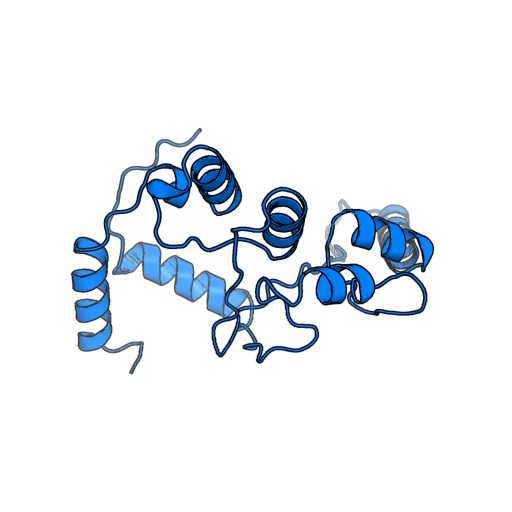G A 1 99 ? 9.895 11.665 -16.320 1.00 91.12 99 ARG A CA 1
ATOM 761 C C . ARG A 1 99 ? 8.580 12.367 -16.015 1.00 91.12 99 ARG A C 1
ATOM 763 O O . ARG A 1 99 ? 8.464 12.966 -14.953 1.00 91.12 99 ARG A O 1
ATOM 770 N N . PHE A 1 100 ? 7.593 12.207 -16.893 1.00 92.06 100 PHE A N 1
ATOM 771 C CA . PHE A 1 100 ? 6.248 12.737 -16.708 1.00 92.06 100 PHE A CA 1
ATOM 772 C C . PHE A 1 100 ? 5.605 12.247 -15.401 1.00 92.06 100 PHE A C 1
ATOM 774 O O . PHE A 1 100 ? 5.048 13.044 -14.651 1.00 92.06 100 PHE A O 1
ATOM 781 N N . LEU A 1 101 ? 5.723 10.956 -15.064 1.00 89.00 101 LEU A N 1
ATOM 782 C CA . LEU A 1 101 ? 5.193 10.414 -13.802 1.00 89.00 101 LEU A CA 1
ATOM 783 C C . LEU A 1 101 ? 5.853 11.017 -12.549 1.00 89.00 101 LEU A C 1
ATOM 785 O O . LEU A 1 101 ? 5.235 11.028 -11.485 1.00 89.00 101 LEU A O 1
ATOM 789 N N . ALA A 1 102 ? 7.086 11.516 -12.662 1.00 87.06 102 ALA A N 1
ATOM 790 C CA . ALA A 1 102 ? 7.806 12.168 -11.571 1.00 87.06 102 ALA A CA 1
ATOM 791 C C . ALA A 1 102 ? 7.495 13.673 -11.440 1.00 87.06 102 ALA A C 1
ATOM 793 O O . ALA A 1 102 ? 7.955 14.306 -10.486 1.00 87.06 102 ALA A O 1
ATOM 794 N N . GLU A 1 103 ? 6.737 14.258 -12.371 1.00 89.12 103 GLU A N 1
ATOM 795 C CA . GLU A 1 103 ? 6.332 15.663 -12.308 1.00 89.12 103 GLU A CA 1
ATOM 796 C C . GLU A 1 103 ? 5.331 15.917 -11.173 1.00 89.12 103 GLU A C 1
ATOM 798 O O . GLU A 1 103 ? 4.558 15.044 -10.774 1.00 89.12 103 GLU A O 1
ATOM 803 N N . ALA A 1 104 ? 5.325 17.148 -10.653 1.00 87.69 104 ALA A N 1
ATOM 804 C CA . ALA A 1 104 ? 4.527 17.512 -9.484 1.00 87.69 104 ALA A CA 1
ATOM 805 C C . ALA A 1 104 ? 3.027 17.231 -9.669 1.00 87.69 104 ALA A C 1
ATOM 807 O O . ALA A 1 104 ? 2.388 16.735 -8.743 1.00 87.69 104 ALA A O 1
ATOM 808 N N . ASP A 1 105 ? 2.468 17.506 -10.848 1.00 88.69 105 ASP A N 1
ATOM 809 C CA . ASP A 1 105 ? 1.043 17.288 -11.113 1.00 88.69 105 ASP A CA 1
ATOM 810 C C . ASP A 1 105 ? 0.690 15.794 -11.181 1.00 88.69 105 ASP A C 1
ATOM 812 O O . ASP A 1 105 ? -0.302 15.374 -10.582 1.00 88.69 105 ASP A O 1
ATOM 816 N N . SER A 1 106 ? 1.556 14.965 -11.774 1.00 89.56 106 SER A N 1
ATOM 817 C CA . SER A 1 106 ? 1.420 13.501 -11.752 1.00 89.56 106 SER A CA 1
ATOM 818 C C . SER A 1 106 ? 1.462 12.946 -10.324 1.00 89.56 106 SER A C 1
ATOM 820 O O . SER A 1 106 ? 0.655 12.089 -9.952 1.00 89.56 106 SER A O 1
ATOM 822 N N . LEU A 1 107 ? 2.354 13.474 -9.478 1.00 88.38 107 LEU A N 1
ATOM 823 C CA . LEU A 1 107 ? 2.419 13.094 -8.065 1.00 88.38 107 LEU A CA 1
ATOM 824 C C . LEU A 1 107 ? 1.151 13.514 -7.299 1.00 88.38 107 LEU A C 1
ATOM 826 O O . LEU A 1 107 ? 0.657 12.741 -6.475 1.00 88.38 107 LEU A O 1
ATOM 830 N N . LYS A 1 108 ? 0.583 14.697 -7.583 1.00 89.38 108 LYS A N 1
ATOM 831 C CA . LYS A 1 108 ? -0.703 15.139 -7.004 1.00 89.38 108 LYS A CA 1
ATOM 832 C C . LYS A 1 108 ? -1.856 14.222 -7.411 1.00 89.38 108 LYS A C 1
ATOM 834 O O . LYS A 1 108 ? -2.713 13.914 -6.583 1.00 89.38 108 LYS A O 1
ATOM 839 N N . ASP A 1 109 ? -1.879 13.752 -8.653 1.00 88.75 109 ASP A N 1
ATOM 840 C CA . ASP A 1 109 ? -2.888 12.792 -9.103 1.00 88.75 109 ASP A CA 1
ATOM 841 C C . ASP A 1 109 ? -2.753 11.439 -8.388 1.00 88.75 109 ASP A C 1
ATOM 843 O O . ASP A 1 109 ? -3.758 10.854 -7.971 1.00 88.75 109 ASP A O 1
ATOM 847 N N . GLY A 1 110 ? -1.524 10.984 -8.127 1.00 87.69 110 GLY A N 1
ATOM 848 C CA . GLY A 1 110 ? -1.267 9.808 -7.287 1.00 87.69 110 GLY A CA 1
ATOM 849 C C . GLY A 1 110 ? -1.829 9.949 -5.864 1.00 87.69 110 GLY A C 1
ATOM 850 O O . GLY A 1 110 ? -2.434 9.015 -5.329 1.00 87.69 110 GLY A O 1
ATOM 851 N N . VAL A 1 111 ? -1.719 11.143 -5.276 1.00 91.94 111 VAL A N 1
ATOM 852 C CA . VAL A 1 111 ? -2.268 11.463 -3.945 1.00 91.94 111 VAL A CA 1
ATOM 853 C C . VAL A 1 111 ? -3.797 11.378 -3.914 1.00 91.94 111 VAL A C 1
ATOM 855 O O . VAL A 1 111 ? -4.348 10.908 -2.919 1.00 91.94 111 VAL A O 1
ATOM 858 N N . LYS A 1 112 ? -4.507 11.725 -5.000 1.00 90.88 112 LYS A N 1
ATOM 859 C CA . LYS A 1 112 ? -5.977 11.542 -5.092 1.00 90.88 112 LYS A CA 1
ATOM 860 C C . LYS A 1 112 ? -6.390 10.074 -4.950 1.00 90.88 112 LYS A C 1
ATOM 862 O O . LYS A 1 112 ? -7.480 9.774 -4.467 1.00 90.88 112 LYS A O 1
ATOM 867 N N . SER A 1 113 ? -5.500 9.159 -5.328 1.00 90.62 113 SER A N 1
ATOM 868 C CA . SER A 1 113 ? -5.668 7.714 -5.146 1.00 90.62 113 SER A CA 1
ATOM 869 C C . SER A 1 113 ? -5.182 7.215 -3.777 1.00 90.62 113 SER A C 1
ATOM 871 O O . SER A 1 113 ? -5.157 6.011 -3.537 1.00 90.62 113 SER A O 1
ATOM 873 N N . ARG A 1 114 ? -4.841 8.130 -2.857 1.00 93.38 114 ARG A N 1
ATOM 874 C CA . ARG A 1 114 ? -4.388 7.862 -1.482 1.00 93.38 114 ARG A CA 1
ATOM 875 C C . ARG A 1 114 ? -3.081 7.066 -1.409 1.00 93.38 114 ARG A C 1
ATOM 877 O O . ARG A 1 114 ? -2.863 6.333 -0.449 1.00 93.38 114 ARG A O 1
ATOM 884 N N . PHE A 1 115 ? -2.202 7.214 -2.401 1.00 90.81 115 PHE A N 1
ATOM 885 C CA . PHE A 1 115 ? -0.847 6.660 -2.351 1.00 90.81 115 PHE A CA 1
ATOM 886 C C . PHE A 1 115 ? 0.150 7.675 -1.799 1.00 90.81 115 PHE A C 1
ATOM 888 O O . PHE A 1 115 ? 0.080 8.866 -2.111 1.00 90.81 115 PHE A O 1
ATOM 895 N N . ARG A 1 116 ? 1.106 7.196 -0.994 1.00 90.19 116 ARG A N 1
ATOM 896 C CA . ARG A 1 116 ? 2.261 7.999 -0.586 1.00 90.19 116 ARG A CA 1
ATOM 897 C C . ARG A 1 116 ? 3.168 8.205 -1.803 1.00 90.19 116 ARG A C 1
ATOM 899 O O . ARG A 1 116 ? 3.623 7.212 -2.369 1.00 90.19 116 ARG A O 1
ATOM 906 N N . PRO A 1 117 ? 3.433 9.451 -2.223 1.00 87.19 117 PRO A N 1
ATOM 907 C CA . PRO A 1 117 ? 4.387 9.699 -3.293 1.00 87.19 117 PRO A CA 1
ATOM 908 C C . PRO A 1 117 ? 5.807 9.398 -2.803 1.00 87.19 117 PRO A C 1
ATOM 910 O O . PRO A 1 117 ? 6.132 9.673 -1.649 1.00 87.19 117 PRO A O 1
ATOM 913 N N . ALA A 1 118 ? 6.655 8.874 -3.691 1.00 82.19 118 ALA A N 1
ATOM 914 C CA . ALA A 1 118 ? 8.055 8.571 -3.376 1.00 82.19 118 ALA A CA 1
ATOM 915 C C . ALA A 1 118 ? 8.848 9.830 -2.977 1.00 82.19 118 ALA A C 1
ATOM 917 O O . ALA A 1 118 ? 9.685 9.781 -2.082 1.00 82.19 118 ALA A O 1
ATOM 918 N N . ASN A 1 119 ? 8.529 10.968 -3.603 1.00 82.25 119 ASN A N 1
ATOM 919 C CA . ASN A 1 119 ? 9.118 12.274 -3.312 1.00 82.25 119 ASN A CA 1
ATOM 920 C C . ASN A 1 119 ? 8.021 13.251 -2.857 1.00 82.25 119 ASN A C 1
ATOM 922 O O . ASN A 1 119 ? 7.514 14.028 -3.673 1.00 82.25 119 ASN A O 1
ATOM 926 N N . PRO A 1 120 ? 7.600 13.206 -1.580 1.00 82.69 120 PRO A N 1
ATOM 927 C CA . PRO A 1 120 ? 6.557 14.090 -1.082 1.00 82.69 120 PRO A CA 1
ATOM 928 C C . PRO A 1 120 ? 7.048 15.541 -1.049 1.00 82.69 120 PRO A C 1
ATOM 930 O O . PRO A 1 120 ? 8.077 15.848 -0.449 1.00 82.69 120 PRO A O 1
ATOM 933 N N . SER A 1 121 ? 6.309 16.457 -1.677 1.00 81.75 121 SER A N 1
ATOM 934 C CA . SER A 1 121 ? 6.624 17.892 -1.661 1.00 81.75 121 SER A CA 1
ATOM 935 C C . SER A 1 121 ? 5.381 18.745 -1.916 1.00 81.75 121 SER A C 1
ATOM 937 O O . SER A 1 121 ? 4.472 18.329 -2.631 1.00 81.75 121 SER A O 1
ATOM 939 N N . GLY A 1 122 ? 5.321 19.942 -1.323 1.00 83.69 122 GLY A N 1
ATOM 940 C CA . GLY A 1 122 ? 4.223 20.890 -1.553 1.00 83.69 122 GLY A CA 1
ATOM 941 C C . GLY A 1 122 ? 2.840 20.276 -1.306 1.00 83.69 122 GLY A C 1
ATOM 942 O O . GLY A 1 122 ? 2.558 19.830 -0.203 1.00 83.69 122 GLY A O 1
ATOM 943 N N . GLU A 1 123 ? 1.989 20.245 -2.332 1.00 83.50 123 GLU A N 1
ATOM 944 C CA . GLU A 1 123 ? 0.650 19.626 -2.297 1.00 83.50 123 GLU A CA 1
ATOM 945 C C . GLU A 1 123 ? 0.655 18.126 -2.642 1.00 83.50 123 GLU A C 1
ATOM 947 O O . GLU A 1 123 ? -0.336 17.433 -2.428 1.00 83.50 123 GLU A O 1
ATOM 952 N N . ALA A 1 124 ? 1.764 17.598 -3.164 1.00 88.31 124 ALA A N 1
ATOM 953 C CA . ALA A 1 124 ? 1.925 16.183 -3.470 1.00 88.31 124 ALA A CA 1
ATOM 954 C C . ALA A 1 124 ? 2.348 15.415 -2.206 1.00 88.31 124 ALA A C 1
ATOM 956 O O . ALA A 1 124 ? 3.485 14.962 -2.082 1.00 88.31 124 ALA A O 1
ATOM 957 N N . ASN A 1 125 ? 1.450 15.310 -1.224 1.00 91.31 125 ASN A N 1
ATOM 958 C CA . ASN A 1 125 ? 1.613 14.454 -0.047 1.00 91.31 125 ASN A CA 1
ATOM 959 C C . ASN A 1 125 ? 0.257 14.082 0.579 1.00 91.31 125 ASN A C 1
ATOM 961 O O . ASN A 1 125 ? -0.766 14.691 0.285 1.00 91.31 125 ASN A O 1
ATOM 965 N N . LEU A 1 126 ? 0.270 13.107 1.493 1.00 92.12 126 LEU A N 1
ATOM 966 C CA . LEU A 1 126 ? -0.910 12.684 2.260 1.00 92.12 126 LEU A CA 1
ATOM 967 C C . LEU A 1 126 ? -0.962 13.253 3.683 1.00 92.12 126 LEU A C 1
ATOM 969 O O . LEU A 1 126 ? -1.790 12.819 4.483 1.00 92.12 126 LEU A O 1
ATOM 973 N N . THR A 1 127 ? -0.112 14.225 4.022 1.00 92.44 127 THR A N 1
ATOM 974 C CA . THR A 1 127 ? 0.032 14.715 5.398 1.00 92.44 127 THR A CA 1
ATOM 975 C C . THR A 1 127 ? -1.304 15.191 5.964 1.00 92.44 127 THR A C 1
ATOM 977 O O . THR A 1 127 ? -1.666 14.819 7.078 1.00 92.44 127 THR A O 1
ATOM 980 N N . GLY A 1 128 ? -2.073 15.956 5.182 1.00 90.88 128 GLY A N 1
ATOM 981 C CA . GLY A 1 128 ? -3.399 16.435 5.583 1.00 90.88 128 GLY A CA 1
ATOM 982 C C . GLY A 1 128 ? -4.388 15.300 5.872 1.00 90.88 128 GLY A C 1
ATOM 983 O O . GLY A 1 128 ? -4.994 15.284 6.942 1.00 90.88 128 GLY A O 1
ATOM 984 N N . ALA A 1 129 ? -4.498 14.327 4.962 1.00 91.62 129 ALA A N 1
ATOM 985 C CA . ALA A 1 129 ? -5.407 13.186 5.101 1.00 91.62 129 ALA A CA 1
ATOM 986 C C . ALA A 1 129 ? -5.039 12.300 6.302 1.00 91.62 129 ALA A C 1
ATOM 988 O O . ALA A 1 129 ? -5.887 11.985 7.133 1.00 91.62 129 ALA A O 1
ATOM 989 N N . ILE A 1 130 ? -3.754 11.969 6.456 1.00 95.06 130 ILE A N 1
ATOM 990 C CA . ILE A 1 130 ? -3.260 11.179 7.592 1.00 95.06 130 ILE A CA 1
ATOM 991 C C . ILE A 1 130 ? -3.503 11.920 8.914 1.00 95.06 130 ILE A C 1
ATOM 993 O O . ILE A 1 130 ? -3.947 11.316 9.886 1.00 95.06 130 ILE A O 1
ATOM 997 N N . ASN A 1 131 ? -3.267 13.236 8.965 1.00 95.38 131 ASN A N 1
ATOM 998 C CA . ASN A 1 131 ? -3.506 14.023 10.176 1.00 95.38 131 ASN A CA 1
ATOM 999 C C . ASN A 1 131 ? -4.990 14.084 10.552 1.00 95.38 131 ASN A C 1
ATOM 1001 O O . ASN A 1 131 ? -5.307 14.058 11.743 1.00 95.38 131 ASN A O 1
ATOM 1005 N N . ALA A 1 132 ? -5.886 14.153 9.564 1.00 95.50 132 ALA A N 1
ATOM 1006 C CA . ALA A 1 132 ? -7.327 14.117 9.793 1.00 95.50 132 ALA A CA 1
ATOM 1007 C C . ALA A 1 132 ? -7.773 12.777 10.403 1.00 95.50 132 ALA A C 1
ATOM 1009 O O . ALA A 1 132 ? -8.635 12.759 11.277 1.00 95.50 132 ALA A O 1
ATOM 1010 N N . LEU A 1 133 ? -7.128 11.674 10.011 1.00 97.12 133 LEU A N 1
ATOM 1011 C CA . LEU A 1 133 ? -7.458 10.318 10.457 1.00 97.12 133 LEU A CA 1
ATOM 1012 C C . LEU A 1 133 ? -6.574 9.813 11.612 1.00 97.12 133 LEU A C 1
ATOM 1014 O O . LEU A 1 133 ? -6.629 8.638 11.972 1.00 97.12 133 LEU A O 1
ATOM 1018 N N . LYS A 1 134 ? -5.773 10.677 12.250 1.00 96.62 134 LYS A N 1
ATOM 1019 C CA . LYS A 1 134 ? -4.865 10.271 13.343 1.00 96.62 134 LYS A CA 1
ATOM 1020 C C . LYS A 1 134 ? -5.585 9.579 14.507 1.00 96.62 134 LYS A C 1
ATOM 1022 O O . LYS A 1 134 ? -5.019 8.698 15.145 1.00 96.62 134 LYS A O 1
ATOM 1027 N N . GLY A 1 135 ? -6.837 9.966 14.777 1.00 96.25 135 GLY A N 1
ATOM 1028 C CA . GLY A 1 135 ? -7.670 9.362 15.825 1.00 96.25 135 GLY A CA 1
ATOM 1029 C C . GLY A 1 135 ? -8.042 7.906 15.535 1.00 96.25 135 GLY A C 1
ATOM 1030 O O . GLY A 1 135 ? -8.307 7.153 16.462 1.00 96.25 135 GLY A O 1
ATOM 1031 N N . GLN A 1 136 ? -7.987 7.504 14.265 1.00 97.31 136 GLN A N 1
ATOM 1032 C CA . GLN A 1 136 ? -8.201 6.137 13.793 1.00 97.31 136 GLN A CA 1
ATOM 1033 C C . GLN A 1 136 ? -6.880 5.362 13.657 1.00 97.31 136 GLN A C 1
ATOM 1035 O O . GLN A 1 136 ? -6.867 4.269 13.107 1.00 97.31 136 GLN A O 1
ATOM 1040 N N . GLY A 1 137 ? -5.759 5.909 14.144 1.00 96.38 137 GLY A N 1
ATOM 1041 C CA . GLY A 1 137 ? -4.467 5.217 14.188 1.00 96.38 137 GLY A CA 1
ATOM 1042 C C . GLY A 1 137 ? -3.546 5.447 12.987 1.00 96.38 137 GLY A C 1
ATOM 1043 O O . GLY A 1 137 ? -2.468 4.857 12.951 1.00 96.38 137 GLY A O 1
ATOM 1044 N N . PHE A 1 138 ? -3.909 6.313 12.031 1.00 96.81 138 PHE A N 1
ATOM 1045 C CA . PHE A 1 138 ? -3.035 6.673 10.906 1.00 96.81 138 PHE A CA 1
ATOM 1046 C C . PHE A 1 138 ? -1.784 7.435 11.360 1.00 96.81 138 PHE A C 1
ATOM 1048 O O . PHE A 1 138 ? -1.864 8.366 12.163 1.00 96.81 138 PHE A O 1
ATOM 1055 N N . GLN A 1 139 ? -0.622 7.053 10.821 1.00 94.88 139 GLN A N 1
ATOM 1056 C CA . GLN A 1 139 ? 0.682 7.582 11.237 1.00 94.88 139 GLN A CA 1
ATOM 1057 C C . GLN A 1 139 ? 1.432 8.204 10.059 1.00 94.88 139 GLN A C 1
ATOM 1059 O O . GLN A 1 139 ? 1.505 7.623 8.978 1.00 94.88 139 GLN A O 1
ATOM 1064 N N . GLN A 1 140 ? 2.044 9.375 10.264 1.00 91.06 140 GLN A N 1
ATOM 1065 C CA . GLN A 1 140 ? 2.940 9.968 9.256 1.00 91.06 140 GLN A CA 1
ATOM 1066 C C . GLN A 1 140 ? 4.196 9.121 9.076 1.00 91.06 140 GLN A C 1
ATOM 1068 O O . GLN A 1 140 ? 4.632 8.878 7.953 1.00 91.06 140 GLN A O 1
ATOM 1073 N N . THR A 1 141 ? 4.732 8.658 10.202 1.00 90.12 141 THR A N 1
ATOM 1074 C CA . THR A 1 141 ? 5.953 7.871 10.321 1.00 90.12 141 THR A CA 1
ATOM 1075 C C . THR A 1 141 ? 5.652 6.610 11.114 1.00 90.12 141 THR A C 1
ATOM 1077 O O . THR A 1 141 ? 5.076 6.699 12.195 1.00 90.12 141 THR A O 1
ATOM 1080 N N . TYR A 1 142 ? 6.087 5.465 10.609 1.00 89.69 142 TYR A N 1
ATOM 1081 C CA . TYR A 1 142 ? 5.981 4.164 11.261 1.00 89.69 142 TYR A CA 1
ATOM 1082 C C . TYR A 1 142 ? 7.280 3.387 11.028 1.00 89.69 142 TYR A C 1
ATOM 1084 O O . TYR A 1 142 ? 8.051 3.698 10.118 1.00 89.69 142 TYR A O 1
ATOM 1092 N N . SER A 1 143 ? 7.541 2.372 11.851 1.00 90.44 143 SER A N 1
ATOM 1093 C CA . SER A 1 143 ? 8.678 1.479 11.619 1.00 90.44 143 SER A CA 1
ATOM 1094 C C . SER A 1 143 ? 8.362 0.574 10.431 1.00 90.44 143 SER A C 1
ATOM 1096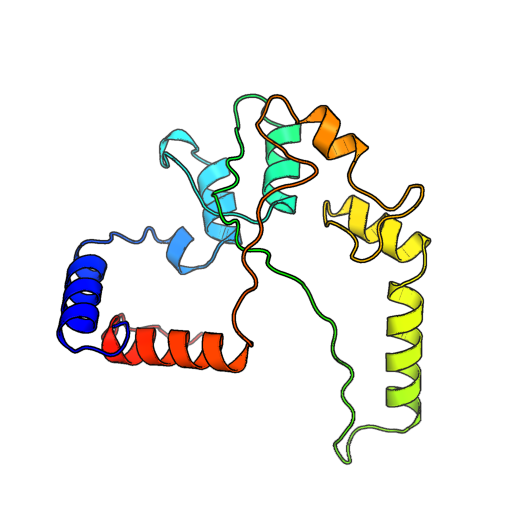 O O . SER A 1 143 ? 7.463 -0.258 10.516 1.00 90.44 143 SER A O 1
ATOM 1098 N N . GLY A 1 144 ? 9.066 0.766 9.316 1.00 85.50 144 GLY A N 1
ATOM 1099 C CA . GLY A 1 144 ? 9.008 -0.125 8.160 1.00 85.50 144 GLY A CA 1
ATOM 1100 C C . GLY A 1 144 ? 9.998 -1.283 8.287 1.00 85.50 144 GLY A C 1
ATOM 1101 O O . GLY A 1 144 ? 11.035 -1.144 8.937 1.00 85.50 144 GLY A O 1
ATOM 1102 N N . VAL A 1 145 ? 9.695 -2.415 7.653 1.00 85.25 145 VAL A N 1
ATOM 1103 C CA . VAL A 1 145 ? 10.695 -3.450 7.356 1.00 85.25 145 VAL A CA 1
ATOM 1104 C C . VAL A 1 145 ? 11.137 -3.309 5.908 1.00 85.25 145 VAL A C 1
ATOM 1106 O O . VAL A 1 145 ? 10.299 -3.178 5.015 1.00 85.25 145 VAL A O 1
ATOM 1109 N N . GLU A 1 146 ? 12.447 -3.350 5.678 1.00 78.19 146 GLU A N 1
ATOM 1110 C CA . GLU A 1 146 ? 12.983 -3.527 4.334 1.00 78.19 146 GLU A CA 1
ATOM 1111 C C . GLU A 1 146 ? 12.654 -4.947 3.878 1.00 78.19 146 GLU A C 1
ATOM 1113 O O . GLU A 1 146 ? 13.044 -5.935 4.509 1.00 78.19 146 GLU A O 1
ATOM 1118 N N . LEU A 1 147 ? 11.862 -5.051 2.815 1.00 80.12 147 LEU A N 1
ATOM 1119 C CA . LEU A 1 147 ? 11.540 -6.349 2.254 1.00 80.12 147 LEU A CA 1
ATOM 1120 C C . LEU A 1 147 ? 12.788 -6.922 1.564 1.00 80.12 147 LEU A C 1
ATOM 1122 O O . LEU A 1 147 ? 13.529 -6.170 0.929 1.00 80.12 147 LEU A O 1
ATOM 1126 N N . PRO A 1 148 ? 13.032 -8.244 1.656 1.00 80.88 148 PRO A N 1
ATOM 1127 C CA . PRO A 1 148 ? 14.104 -8.878 0.900 1.00 80.88 148 PRO A CA 1
ATOM 1128 C C . PRO A 1 148 ? 13.991 -8.574 -0.603 1.00 80.88 148 PRO A C 1
ATOM 1130 O O . PRO A 1 148 ? 12.889 -8.298 -1.085 1.00 80.88 148 PRO A O 1
ATOM 1133 N N . PRO A 1 149 ? 15.084 -8.692 -1.377 1.00 80.62 149 PRO A N 1
ATOM 1134 C CA . PRO A 1 149 ? 15.020 -8.566 -2.828 1.00 80.62 149 PRO A CA 1
ATOM 1135 C C . PRO A 1 149 ? 13.914 -9.445 -3.425 1.00 80.62 149 PRO A C 1
ATOM 1137 O O . PRO A 1 149 ? 13.666 -10.552 -2.942 1.00 80.62 149 PRO A O 1
ATOM 1140 N N . TYR A 1 150 ? 13.278 -8.979 -4.502 1.00 75.94 150 TYR A N 1
ATOM 1141 C CA . TYR A 1 150 ? 12.158 -9.685 -5.139 1.00 75.94 150 TYR A CA 1
ATOM 1142 C C . TYR A 1 150 ? 12.470 -11.150 -5.471 1.00 75.94 150 TYR A C 1
ATOM 1144 O O . TYR A 1 150 ? 11.597 -12.001 -5.327 1.00 75.94 150 TYR A O 1
ATOM 1152 N N . GLU A 1 151 ? 13.705 -11.461 -5.871 1.00 75.56 151 GLU A N 1
ATOM 1153 C CA . GLU A 1 151 ? 14.159 -12.837 -6.109 1.00 75.56 151 GLU A CA 1
ATOM 1154 C C . GLU A 1 151 ? 14.023 -13.703 -4.852 1.00 75.56 151 GLU A C 1
ATOM 1156 O O . GLU A 1 151 ? 13.403 -14.762 -4.900 1.00 75.56 151 GLU A O 1
ATOM 1161 N N . ALA A 1 152 ? 14.484 -13.207 -3.701 1.00 79.56 152 ALA A N 1
ATOM 1162 C CA . ALA A 1 152 ? 14.369 -13.909 -2.427 1.00 79.56 152 ALA A CA 1
ATOM 1163 C C . ALA A 1 152 ? 12.903 -14.080 -1.991 1.00 79.56 152 ALA A C 1
ATOM 1165 O O . ALA A 1 152 ? 12.537 -15.132 -1.466 1.00 79.56 152 ALA A O 1
ATOM 1166 N N . ILE A 1 153 ? 12.046 -13.080 -2.233 1.00 79.75 153 ILE A N 1
ATOM 1167 C CA . ILE A 1 153 ? 10.601 -13.184 -1.963 1.00 79.75 153 ILE A CA 1
ATOM 1168 C C . ILE A 1 153 ? 9.960 -14.243 -2.867 1.00 79.75 153 ILE A C 1
ATOM 1170 O O . ILE A 1 153 ? 9.174 -15.063 -2.391 1.00 79.75 153 ILE A O 1
ATOM 1174 N N . ASN A 1 154 ? 10.298 -14.251 -4.157 1.00 77.88 154 ASN A N 1
ATOM 1175 C CA . ASN A 1 154 ? 9.765 -15.205 -5.126 1.00 77.88 154 ASN A CA 1
ATOM 1176 C C . ASN A 1 154 ? 10.208 -16.635 -4.817 1.00 77.88 154 ASN A C 1
ATOM 1178 O O . ASN A 1 154 ? 9.376 -17.544 -4.842 1.00 77.88 154 ASN A O 1
ATOM 1182 N N . ASP A 1 155 ? 11.475 -16.830 -4.458 1.00 79.56 155 ASP A N 1
ATOM 1183 C CA . ASP A 1 155 ? 12.009 -18.124 -4.042 1.00 79.56 155 ASP A CA 1
ATOM 1184 C C . ASP A 1 155 ? 11.354 -18.604 -2.748 1.00 79.56 155 ASP A C 1
ATOM 1186 O O . ASP A 1 155 ? 10.931 -19.760 -2.655 1.00 79.56 155 ASP A O 1
ATOM 1190 N N . ALA A 1 156 ? 11.192 -17.718 -1.762 1.00 79.00 156 ALA A N 1
ATOM 1191 C CA . ALA A 1 156 ? 10.477 -18.031 -0.530 1.00 79.00 156 ALA A CA 1
ATOM 1192 C C . ALA A 1 156 ? 9.016 -18.411 -0.812 1.00 79.00 156 ALA A C 1
ATOM 1194 O O . ALA A 1 156 ? 8.534 -19.419 -0.296 1.00 79.00 156 ALA A O 1
ATOM 1195 N N . ALA A 1 157 ? 8.318 -17.668 -1.676 1.00 79.75 157 ALA A N 1
ATOM 1196 C CA . ALA A 1 157 ? 6.942 -17.960 -2.068 1.00 79.75 157 ALA A CA 1
ATOM 1197 C C . ALA A 1 157 ? 6.827 -19.282 -2.844 1.00 79.75 157 ALA A C 1
ATOM 1199 O O . ALA A 1 157 ? 5.908 -20.069 -2.602 1.00 79.75 157 ALA A O 1
ATOM 1200 N N . TYR A 1 158 ? 7.762 -19.561 -3.753 1.00 79.19 158 TYR A N 1
ATOM 1201 C CA . TYR A 1 158 ? 7.834 -20.827 -4.478 1.00 79.19 158 TYR A CA 1
ATOM 1202 C C . TYR A 1 158 ? 8.061 -21.999 -3.518 1.00 79.19 158 TYR A C 1
ATOM 1204 O O . TYR A 1 158 ? 7.318 -22.983 -3.550 1.00 79.19 158 TYR A O 1
ATOM 1212 N N . ASN A 1 159 ? 9.036 -21.878 -2.616 1.00 76.69 159 ASN A N 1
ATOM 1213 C CA . ASN A 1 159 ? 9.338 -22.904 -1.625 1.00 76.69 159 ASN A CA 1
ATOM 1214 C C . ASN A 1 159 ? 8.188 -23.100 -0.636 1.00 76.69 159 ASN A C 1
ATOM 1216 O O . ASN A 1 159 ? 7.859 -24.242 -0.324 1.00 76.69 159 ASN A O 1
ATOM 1220 N N . TRP A 1 160 ? 7.508 -22.031 -0.218 1.00 77.25 160 TRP A N 1
ATOM 1221 C CA . TRP A 1 160 ? 6.292 -22.118 0.588 1.00 77.25 160 TRP A CA 1
ATOM 1222 C C . TRP A 1 160 ? 5.212 -22.941 -0.118 1.00 77.25 160 TRP A C 1
ATOM 1224 O O . TRP A 1 160 ? 4.687 -23.904 0.441 1.00 77.25 160 TRP A O 1
ATOM 1234 N N . ARG A 1 161 ? 4.924 -22.636 -1.389 1.00 75.44 161 ARG A N 1
ATOM 1235 C CA . ARG A 1 161 ? 3.952 -23.403 -2.186 1.00 75.44 161 ARG A CA 1
ATOM 1236 C C . ARG A 1 161 ? 4.351 -24.868 -2.319 1.00 75.44 161 ARG A C 1
ATOM 1238 O O . ARG A 1 161 ? 3.499 -25.740 -2.255 1.00 75.44 161 ARG A O 1
ATOM 1245 N N . LYS A 1 162 ? 5.639 -25.157 -2.492 1.00 76.75 162 LYS A N 1
ATOM 1246 C CA . LYS A 1 162 ? 6.117 -26.525 -2.726 1.00 76.75 162 LYS A CA 1
ATOM 1247 C C . LYS A 1 162 ? 6.207 -27.363 -1.448 1.00 76.75 162 LYS A C 1
ATOM 1249 O O . LYS A 1 162 ? 5.988 -28.568 -1.496 1.00 76.75 162 LYS A O 1
ATOM 1254 N N . GLN A 1 163 ? 6.573 -26.740 -0.330 1.00 72.56 163 GLN A N 1
ATOM 1255 C CA . GLN A 1 163 ? 6.959 -27.431 0.905 1.00 72.56 163 GLN A CA 1
ATOM 1256 C C . GLN A 1 163 ? 5.937 -27.272 2.037 1.00 72.56 163 GLN A C 1
ATOM 1258 O O . GLN A 1 163 ? 5.945 -28.081 2.961 1.00 72.56 163 GLN A O 1
ATOM 1263 N N . VAL A 1 164 ? 5.078 -26.248 1.989 1.00 68.12 164 VAL A N 1
ATOM 1264 C CA . VAL A 1 164 ? 4.131 -25.902 3.065 1.00 68.12 164 VAL A CA 1
ATOM 1265 C C . VAL A 1 164 ? 2.672 -26.044 2.630 1.00 68.12 164 VAL A C 1
ATOM 1267 O O . VAL A 1 164 ? 1.861 -26.539 3.410 1.00 68.12 164 VAL A O 1
ATOM 1270 N N . GLN A 1 165 ? 2.335 -25.678 1.389 1.00 66.94 165 GLN A N 1
ATOM 1271 C CA . GLN A 1 165 ? 1.000 -25.874 0.807 1.00 66.94 165 GLN A CA 1
ATOM 1272 C C . GLN A 1 165 ? 0.979 -27.021 -0.224 1.00 66.94 165 GLN A C 1
ATOM 1274 O O . GLN A 1 165 ? 0.956 -26.761 -1.428 1.00 66.94 165 GLN A O 1
ATOM 1279 N N . PRO A 1 166 ? 0.941 -28.303 0.184 1.00 49.72 166 PRO A N 1
ATOM 1280 C CA . PRO A 1 166 ? 0.707 -29.380 -0.768 1.00 49.72 166 PRO A CA 1
ATOM 1281 C C . PRO A 1 166 ? -0.743 -29.301 -1.281 1.00 49.72 166 PRO A C 1
ATOM 1283 O O . PRO A 1 166 ? -1.684 -29.690 -0.600 1.00 49.72 166 PRO A O 1
ATOM 1286 N N . THR A 1 167 ? -0.896 -28.742 -2.486 1.00 49.88 167 THR A N 1
ATOM 1287 C CA . THR A 1 167 ? -2.060 -28.833 -3.390 1.00 49.88 167 THR A CA 1
ATOM 1288 C C . THR A 1 167 ? -3.447 -28.674 -2.752 1.00 49.88 167 THR A C 1
ATOM 1290 O O . THR A 1 167 ? -4.137 -29.657 -2.488 1.00 49.88 167 THR A O 1
ATOM 1293 N N . ALA A 1 168 ? -3.938 -27.435 -2.674 1.00 41.19 168 ALA A N 1
ATOM 1294 C CA . ALA A 1 168 ? -5.332 -27.198 -3.046 1.00 41.19 168 ALA A CA 1
ATOM 1295 C C . ALA A 1 168 ? -5.372 -27.096 -4.587 1.00 41.19 168 ALA A C 1
ATOM 1297 O O . ALA A 1 168 ? -4.555 -26.361 -5.151 1.00 41.19 168 ALA A O 1
ATOM 1298 N N . PRO A 1 169 ? -6.233 -27.849 -5.292 1.00 39.16 169 PRO A N 1
ATOM 1299 C CA . PRO A 1 169 ? -6.290 -27.811 -6.747 1.00 39.16 169 PRO A CA 1
ATOM 1300 C C . PRO A 1 169 ? -6.789 -26.435 -7.190 1.00 39.16 169 PRO A C 1
ATOM 1302 O O . PRO A 1 169 ? -7.944 -26.086 -6.961 1.00 39.16 169 PRO A O 1
ATOM 1305 N N . TRP A 1 170 ? -5.928 -25.650 -7.834 1.00 42.78 170 TRP A N 1
ATOM 1306 C CA . TRP A 1 170 ? -6.375 -24.469 -8.561 1.00 42.78 170 TRP A CA 1
ATOM 1307 C C . TRP A 1 170 ? -6.737 -24.871 -9.985 1.00 42.78 170 TRP A C 1
ATOM 1309 O O . TRP A 1 170 ? -5.887 -25.268 -10.785 1.00 42.78 170 TRP A O 1
ATOM 1319 N N . VAL A 1 171 ? -8.033 -24.765 -10.269 1.00 40.62 171 VAL A N 1
ATOM 1320 C CA . VAL A 1 171 ? -8.596 -24.686 -11.615 1.00 40.62 171 VAL A CA 1
ATOM 1321 C C . VAL A 1 171 ? -7.963 -23.472 -12.295 1.00 40.62 171 VAL A C 1
ATOM 1323 O O . VAL A 1 171 ? -8.064 -22.354 -11.792 1.00 40.62 171 VAL A O 1
ATOM 1326 N N . ARG A 1 172 ? -7.268 -23.701 -13.411 1.00 33.34 172 ARG A N 1
ATOM 1327 C CA . ARG A 1 172 ? -6.812 -22.627 -14.299 1.00 33.34 172 ARG A CA 1
ATOM 1328 C C . ARG A 1 172 ? -8.044 -22.018 -14.974 1.00 33.34 172 ARG A C 1
ATOM 1330 O O . ARG A 1 172 ? -8.809 -22.765 -15.583 1.00 33.34 172 ARG A O 1
ATOM 1337 N N . SER A 1 173 ? -8.226 -20.707 -14.847 1.00 37.53 173 SER A N 1
ATOM 1338 C CA . SER A 1 173 ? -9.038 -19.896 -15.766 1.00 37.53 173 SER A CA 1
ATOM 1339 C C . SER A 1 173 ? -8.224 -19.546 -17.001 1.00 37.53 173 SER A C 1
ATOM 1341 O O . SER A 1 173 ? -7.050 -19.159 -16.786 1.00 37.53 173 SER A O 1
#

Foldseek 3Di:
DCPDPVNLVVLLVVLVVDDDDPLVVVHQVSVLVVCVVPVVVDPDGDHDPLSQLVVCVVPVPAADDCPVPHEDDDDDDDQDDDDPPQDPVNSVVVVVVVVVCPDPVVLLVVVVSVDARPDDDDNSGCPVSQVVSVVRPRDPDHRHDDDPPPVVVVVVVVCCCVRRPDDPDDDDD

pLDDT: mean 84.77, std 11.91, range [33.34, 97.31]

Radius of gyration: 20.28 Å; chains: 1; bounding box: 37×50×47 Å

Sequence (173 aa):
VAESDGFKSFVRDLNTKLVYDEPSRKGSSDLFKAFLADPNRYDFITTYESNAIGAAEKNPELAVIYPMPTAVAEQSVVLLSGGDWLTPEQKAGGQEFLRFLAEADSLKDGVKSRFRPANPSGEANLTGAINALKGQGFQQTYSGVELPPYEAINDAAYNWRKQVQPTAPWVRS